Protein AF-A0A3S1N3N9-F1 (afdb_monomer)

Solvent-accessible surface area (backbone atoms only — not comparable to full-atom values): 3999 Å² total; per-residue (Å²): 93,66,72,60,44,54,58,48,51,72,45,91,39,45,80,95,80,45,83,51,87,55,82,70,88,51,49,49,68,51,67,89,62,96,67,59,68,67,62,55,50,51,56,29,49,56,47,40,72,67,39,83,83,52,76,55,78,53,82,56,82,127

Mean predicted aligned error: 9.16 Å

Sequence (62 aa):
GERIKARVRDVYFAPKGTEDVLAVQVGGVIFEHELAFEDMFRSAEERLSAAQDRLEFSHLSS

Foldseek 3Di:
DVVVQVVQQPDFDQVVHHTDGDGDQDEAEDEPDDDDPVVRVVVRVVRSVVDPPDHDYDYDDD

Radius of gyration: 15.15 Å; Cα contacts (8 Å, |Δi|>4): 65; chains: 1; bounding box: 26×19×47 Å

Structure (mmCIF, N/CA/C/O backbone):
data_AF-A0A3S1N3N9-F1
#
_entry.id   AF-A0A3S1N3N9-F1
#
loop_
_atom_site.group_PDB
_atom_site.id
_atom_site.type_symbol
_atom_site.label_atom_id
_atom_site.label_alt_id
_atom_site.label_comp_id
_atom_site.label_asym_id
_atom_site.label_entity_id
_atom_site.label_seq_id
_atom_site.pdbx_PDB_ins_code
_atom_site.Cartn_x
_atom_site.Cartn_y
_atom_site.Cartn_z
_atom_site.occupancy
_atom_site.B_iso_or_equiv
_atom_site.auth_seq_id
_atom_site.auth_comp_id
_atom_site.auth_asym_id
_atom_site.auth_atom_id
_atom_site.pdbx_PDB_model_num
ATOM 1 N N . GLY A 1 1 ? -1.425 -8.903 -3.178 1.00 66.88 1 GLY A N 1
ATOM 2 C CA . GLY A 1 1 ? -2.184 -7.852 -2.476 1.00 66.88 1 GLY A CA 1
ATOM 3 C C . GLY A 1 1 ? -2.993 -8.412 -1.322 1.00 66.88 1 GLY A C 1
ATOM 4 O O . GLY A 1 1 ? -2.776 -7.984 -0.198 1.00 66.88 1 GLY A O 1
ATOM 5 N N . GLU A 1 2 ? -3.855 -9.402 -1.574 1.00 78.88 2 GLU A N 1
ATOM 6 C CA . GLU A 1 2 ? -4.832 -9.899 -0.584 1.00 78.88 2 GLU A CA 1
ATOM 7 C C . GLU A 1 2 ? -4.210 -10.360 0.740 1.00 78.88 2 GLU A C 1
ATOM 9 O O . GLU A 1 2 ? -4.681 -9.977 1.803 1.00 78.88 2 GLU A O 1
ATOM 14 N N . ARG A 1 3 ? -3.077 -11.079 0.707 1.00 86.31 3 ARG A N 1
ATOM 15 C CA . ARG A 1 3 ? -2.371 -11.478 1.939 1.00 86.31 3 ARG A CA 1
ATOM 16 C C . ARG A 1 3 ? -1.938 -10.282 2.800 1.00 86.31 3 ARG A C 1
ATOM 18 O O . ARG A 1 3 ? -1.994 -10.376 4.017 1.00 86.31 3 ARG A O 1
ATOM 25 N N . ILE A 1 4 ? -1.489 -9.184 2.186 1.00 82.50 4 ILE A N 1
ATOM 26 C CA . ILE A 1 4 ? -1.050 -7.976 2.907 1.00 82.50 4 ILE A CA 1
ATOM 27 C C . ILE A 1 4 ? -2.269 -7.273 3.503 1.00 82.50 4 ILE A C 1
ATOM 29 O O . ILE A 1 4 ? -2.276 -6.982 4.693 1.00 82.50 4 ILE A O 1
ATOM 33 N N . LYS A 1 5 ? -3.323 -7.083 2.698 1.00 83.12 5 LYS A N 1
ATOM 34 C CA . LYS A 1 5 ? -4.584 -6.478 3.143 1.00 83.12 5 LYS A CA 1
ATOM 35 C C . LYS A 1 5 ? -5.203 -7.243 4.320 1.00 83.12 5 LYS A C 1
ATOM 37 O O . LYS A 1 5 ? -5.543 -6.628 5.324 1.00 83.12 5 LYS A O 1
ATOM 42 N N . ALA A 1 6 ? -5.276 -8.574 4.231 1.00 82.81 6 ALA A N 1
ATOM 43 C CA . ALA A 1 6 ? -5.793 -9.426 5.302 1.00 82.81 6 ALA A CA 1
ATOM 44 C C . ALA A 1 6 ? -4.961 -9.295 6.586 1.00 82.81 6 ALA A C 1
ATOM 46 O O . ALA A 1 6 ? -5.505 -9.041 7.652 1.00 82.81 6 ALA A O 1
ATOM 47 N N . ARG A 1 7 ? -3.628 -9.369 6.475 1.00 85.88 7 ARG A N 1
ATOM 48 C CA . ARG A 1 7 ? -2.749 -9.251 7.645 1.00 85.88 7 ARG A CA 1
ATOM 49 C C . ARG A 1 7 ? -2.798 -7.883 8.312 1.00 85.88 7 ARG A C 1
ATOM 51 O O . ARG A 1 7 ? -2.627 -7.841 9.519 1.00 85.88 7 ARG A O 1
ATOM 58 N N . VAL A 1 8 ? -3.011 -6.800 7.565 1.00 82.62 8 VAL A N 1
ATOM 59 C CA . VAL A 1 8 ? -3.183 -5.460 8.151 1.00 82.62 8 VAL A CA 1
ATOM 60 C C . VAL A 1 8 ? -4.521 -5.341 8.877 1.00 82.62 8 VAL A C 1
ATOM 62 O O . VAL A 1 8 ? -4.565 -4.777 9.965 1.00 82.62 8 VAL A O 1
ATOM 65 N N . ARG A 1 9 ? -5.590 -5.915 8.317 1.00 80.56 9 ARG A N 1
ATOM 66 C CA . ARG A 1 9 ? -6.923 -5.900 8.930 1.00 80.56 9 ARG A CA 1
ATOM 67 C C . ARG A 1 9 ? -6.978 -6.641 10.270 1.00 80.56 9 ARG A C 1
ATOM 69 O O . ARG A 1 9 ? -7.737 -6.241 11.141 1.00 80.56 9 ARG A O 1
ATOM 76 N N . ASP A 1 10 ? -6.184 -7.698 10.429 1.00 84.19 10 ASP A N 1
ATOM 77 C CA . ASP A 1 10 ? -6.160 -8.515 11.651 1.00 84.19 10 ASP A CA 1
ATOM 78 C C . ASP A 1 10 ? -5.351 -7.873 12.801 1.00 84.19 10 ASP A C 1
ATOM 80 O O . ASP A 1 10 ? -5.250 -8.446 13.889 1.00 84.19 10 ASP A O 1
ATOM 84 N N . VAL A 1 11 ? -4.733 -6.705 12.582 1.00 83.75 11 VAL A N 1
ATOM 85 C CA . VAL A 1 11 ? -3.959 -6.002 13.613 1.00 83.75 11 VAL A CA 1
ATOM 86 C C . VAL A 1 11 ? -4.895 -5.208 14.515 1.00 83.75 11 VAL A C 1
ATOM 88 O O . VAL A 1 11 ? -5.595 -4.310 14.056 1.00 83.75 11 VAL A O 1
ATOM 91 N N . TYR A 1 12 ? -4.834 -5.484 15.821 1.00 80.56 12 TYR A N 1
ATOM 92 C CA . TYR A 1 12 ? -5.485 -4.645 16.823 1.00 80.56 12 TYR A CA 1
ATOM 93 C C . TYR A 1 12 ? -4.924 -3.221 16.762 1.00 80.56 12 TYR A C 1
ATOM 95 O O . TYR A 1 12 ? -3.731 -2.995 16.996 1.00 80.56 12 TYR A O 1
ATOM 103 N N . PHE A 1 13 ? -5.792 -2.261 16.464 1.00 83.69 13 PHE A N 1
ATOM 104 C CA . PHE A 1 13 ? -5.441 -0.859 16.321 1.00 83.69 13 PHE A CA 1
ATOM 105 C C . PHE A 1 13 ? -6.434 -0.016 17.111 1.00 83.69 13 PHE A C 1
ATOM 107 O O . PHE A 1 13 ? -7.628 -0.030 16.842 1.00 83.69 13 PHE A O 1
ATOM 114 N N . ALA A 1 14 ? -5.939 0.698 18.121 1.00 85.94 14 ALA A N 1
ATOM 115 C CA . ALA A 1 14 ? -6.777 1.528 18.977 1.00 85.94 14 ALA A CA 1
ATOM 116 C C . ALA A 1 14 ? -6.129 2.892 19.261 1.00 85.94 14 ALA A C 1
ATOM 118 O O . ALA A 1 14 ? -5.716 3.169 20.398 1.00 85.94 14 ALA A O 1
ATOM 119 N N . PRO A 1 15 ? -5.968 3.759 18.244 1.00 78.12 15 PRO A N 1
ATOM 120 C CA . PRO A 1 15 ? -5.448 5.097 18.467 1.00 78.12 15 PRO A CA 1
ATOM 121 C C . PRO A 1 15 ? -6.411 5.839 19.401 1.00 78.12 15 PRO A C 1
ATOM 123 O O 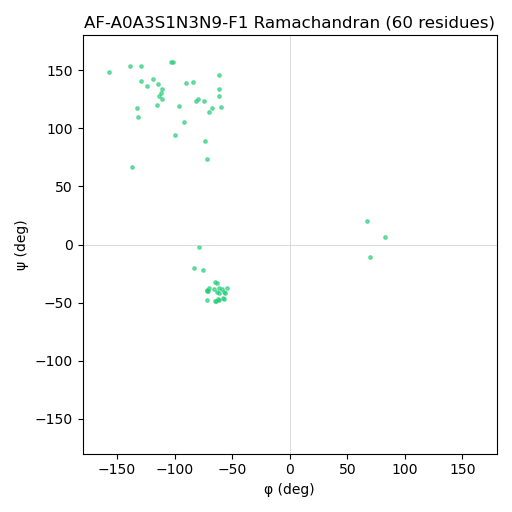. PRO A 1 15 ? -7.612 5.901 19.165 1.00 78.12 15 PRO A O 1
ATOM 126 N N . LYS A 1 16 ? -5.883 6.411 20.490 1.00 85.62 16 LYS A N 1
ATOM 127 C CA . LYS A 1 16 ? -6.678 7.086 21.539 1.00 85.62 16 LYS A CA 1
ATOM 128 C C . LYS A 1 16 ? -7.593 6.149 22.350 1.00 85.62 16 LYS A C 1
ATOM 130 O O . LYS A 1 16 ? -8.517 6.622 23.005 1.00 85.62 16 LYS A O 1
ATOM 135 N N . GLY A 1 17 ? -7.319 4.842 22.350 1.00 85.25 17 GLY A N 1
ATOM 136 C CA . GLY A 1 17 ? -7.982 3.871 23.229 1.00 85.25 17 GLY A CA 1
ATOM 137 C C . GLY A 1 17 ? -9.341 3.360 22.743 1.00 85.25 17 GLY A C 1
ATOM 138 O O . GLY A 1 17 ? -9.991 2.628 23.480 1.00 85.25 17 GLY A O 1
ATOM 139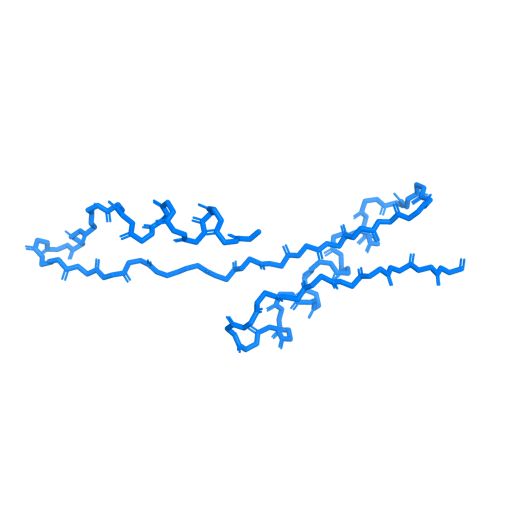 N N . THR A 1 18 ? -9.765 3.719 21.528 1.00 83.88 18 THR A N 1
ATOM 140 C CA . THR A 1 18 ? -10.951 3.148 20.863 1.00 83.88 18 THR A CA 1
ATOM 141 C C . THR A 1 18 ? -10.494 2.306 19.683 1.00 83.88 18 THR A C 1
ATOM 143 O O . THR A 1 18 ? -9.636 2.767 18.938 1.00 83.88 18 THR A O 1
ATOM 146 N N . GLU A 1 19 ? -11.038 1.097 19.535 1.00 80.75 19 GLU A N 1
ATOM 147 C CA . GLU A 1 19 ? -10.728 0.213 18.407 1.00 80.75 19 GLU A CA 1
ATOM 148 C C . GLU A 1 19 ? -11.140 0.857 17.077 1.00 80.75 19 GLU A C 1
ATOM 150 O O . GLU A 1 19 ? -12.239 1.403 16.952 1.00 80.75 19 GLU A O 1
ATOM 155 N N . ASP A 1 20 ? -10.241 0.796 16.099 1.00 80.56 20 ASP A N 1
ATOM 156 C CA . ASP A 1 20 ? -10.413 1.331 14.755 1.00 80.56 20 ASP A CA 1
ATOM 157 C C . ASP A 1 20 ? -9.846 0.339 13.725 1.00 80.56 20 ASP A C 1
ATOM 159 O O . ASP A 1 20 ? -8.958 -0.464 14.025 1.00 80.56 20 ASP A O 1
ATOM 163 N N . VAL A 1 21 ? -10.363 0.372 12.500 1.00 77.69 21 VAL A N 1
ATOM 164 C CA . VAL A 1 21 ? -9.992 -0.578 11.446 1.00 77.69 21 VAL A CA 1
ATOM 165 C C . VAL A 1 21 ? -8.920 0.032 10.552 1.00 77.69 21 VAL A C 1
ATOM 167 O O . VAL A 1 21 ? -9.152 1.020 9.859 1.00 77.69 21 VAL A O 1
ATOM 170 N N . LEU A 1 22 ? -7.751 -0.610 10.491 1.00 81.44 22 LEU A N 1
ATOM 171 C CA . LEU A 1 22 ? -6.731 -0.275 9.499 1.00 81.44 22 LEU A CA 1
ATOM 172 C C . LEU A 1 22 ? -7.065 -0.908 8.145 1.00 81.44 22 LEU A C 1
ATOM 174 O O . LEU A 1 22 ? -7.194 -2.127 8.019 1.00 81.44 22 LEU A O 1
ATOM 178 N N . ALA A 1 23 ? -7.131 -0.074 7.109 1.00 80.06 23 ALA A N 1
ATOM 179 C CA . ALA A 1 23 ? -7.214 -0.501 5.719 1.00 80.06 23 ALA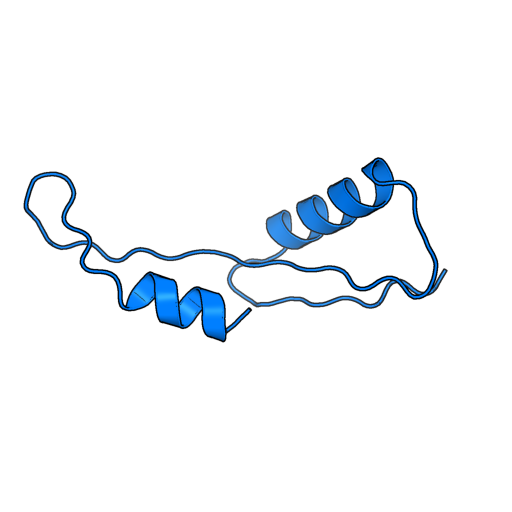 A CA 1
ATOM 180 C C . ALA A 1 23 ? -6.003 0.019 4.938 1.00 80.06 23 ALA A C 1
ATOM 182 O O . ALA A 1 23 ? -5.539 1.136 5.156 1.00 80.06 23 ALA A O 1
ATOM 183 N N . VAL A 1 24 ? -5.491 -0.797 4.014 1.00 79.19 24 VAL A N 1
ATOM 184 C CA . VAL A 1 24 ? -4.401 -0.412 3.108 1.00 79.19 24 VAL A CA 1
ATOM 185 C C . VAL A 1 24 ? -4.770 -0.721 1.667 1.00 79.19 24 VAL A C 1
ATOM 187 O O . VAL A 1 24 ? -5.334 -1.775 1.352 1.00 79.19 24 VAL A O 1
ATOM 190 N N . GLN A 1 25 ? -4.392 0.184 0.773 1.00 77.81 25 GLN A N 1
ATOM 191 C CA . GLN A 1 25 ? -4.392 -0.063 -0.661 1.00 77.81 25 GLN A CA 1
ATOM 192 C C . GLN A 1 25 ? -3.026 -0.624 -1.063 1.00 77.81 25 GLN A C 1
ATOM 194 O O . GLN A 1 25 ? -1.990 -0.227 -0.536 1.00 77.81 25 GLN A O 1
ATOM 199 N N . VAL A 1 26 ? -3.031 -1.615 -1.953 1.00 77.19 26 VAL A N 1
ATOM 200 C CA . VAL A 1 26 ? -1.812 -2.296 -2.405 1.00 77.19 26 VAL A CA 1
ATOM 201 C C . VAL A 1 26 ? -1.855 -2.355 -3.924 1.00 77.19 26 VAL A C 1
ATOM 203 O O . VAL A 1 26 ? -2.666 -3.093 -4.478 1.00 77.19 26 VAL A O 1
ATOM 2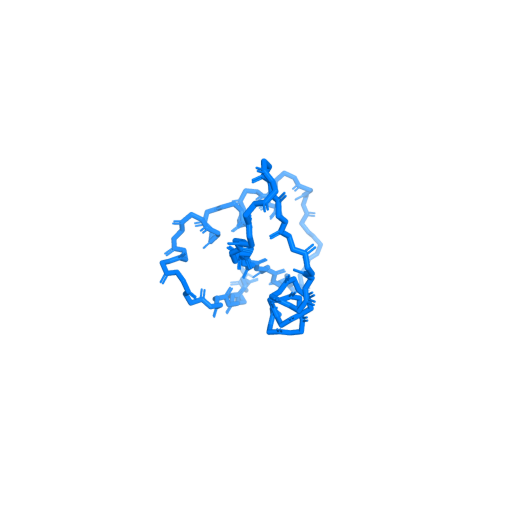06 N N . GLY A 1 27 ? -0.985 -1.592 -4.577 1.00 74.50 27 GLY A N 1
ATOM 207 C CA . GLY A 1 27 ? -0.705 -1.685 -6.009 1.00 74.50 27 GLY A CA 1
ATOM 208 C C . GLY A 1 27 ? 0.602 -2.437 -6.255 1.00 74.50 27 GLY A C 1
ATOM 209 O O . GLY A 1 27 ? 1.452 -2.525 -5.366 1.00 74.50 27 GLY A O 1
ATOM 210 N N . GLY A 1 28 ? 0.765 -3.008 -7.445 1.00 72.00 28 GLY A N 1
ATOM 211 C CA . GLY A 1 28 ? 2.019 -3.635 -7.852 1.00 72.00 28 GLY A CA 1
ATOM 212 C C . GLY A 1 28 ? 2.141 -3.705 -9.367 1.00 72.00 28 GLY A C 1
ATOM 213 O O . GLY A 1 28 ? 1.140 -3.849 -10.067 1.00 72.00 28 GLY A O 1
ATOM 214 N N . VAL A 1 29 ? 3.372 -3.619 -9.861 1.00 72.38 29 VAL A N 1
ATOM 215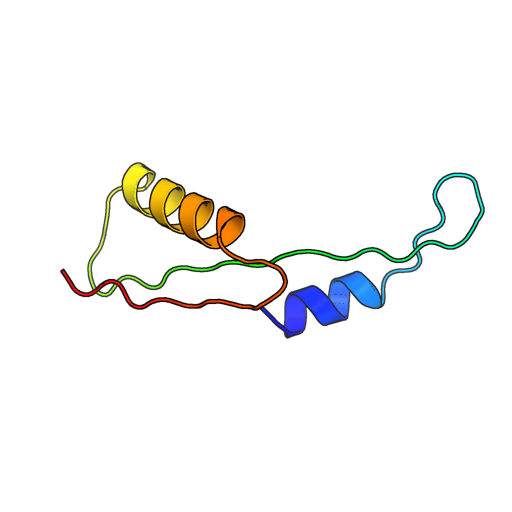 C CA . VAL A 1 29 ? 3.685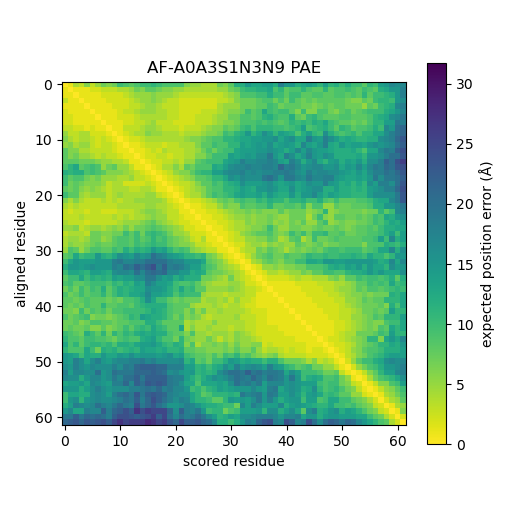 -3.670 -11.292 1.00 72.38 29 VAL A CA 1
ATOM 216 C C . VAL A 1 29 ? 4.679 -4.797 -11.534 1.00 72.38 29 VAL A C 1
ATOM 218 O O . VAL A 1 29 ? 5.603 -4.992 -10.743 1.00 72.38 29 VAL A O 1
ATOM 221 N N . ILE A 1 30 ? 4.445 -5.570 -12.593 1.00 76.88 30 ILE A N 1
ATOM 222 C CA . ILE A 1 30 ? 5.334 -6.643 -13.039 1.00 76.88 30 ILE A CA 1
ATOM 223 C C . ILE A 1 30 ? 5.941 -6.202 -14.367 1.00 76.88 30 ILE A C 1
ATOM 225 O O . ILE A 1 30 ? 5.213 -5.790 -15.273 1.00 76.88 30 ILE A O 1
ATOM 229 N N . PHE A 1 31 ? 7.263 -6.308 -14.468 1.00 72.56 31 PHE A N 1
ATOM 230 C CA . PHE A 1 31 ? 8.023 -5.960 -15.662 1.00 72.56 31 PHE A CA 1
ATOM 231 C C . PHE A 1 31 ? 8.658 -7.216 -16.252 1.00 72.56 31 PHE A C 1
ATOM 233 O O . PHE A 1 31 ? 9.178 -8.057 -15.519 1.00 72.56 31 PHE A O 1
ATOM 240 N N . GLU A 1 32 ? 8.610 -7.340 -17.576 1.00 74.81 32 GLU A N 1
ATOM 241 C CA . GLU A 1 32 ? 9.256 -8.443 -18.303 1.00 74.81 32 GLU A CA 1
ATOM 242 C C . GLU A 1 32 ? 10.747 -8.175 -18.560 1.00 74.81 32 GLU A C 1
ATOM 244 O O . GLU A 1 32 ? 11.516 -9.107 -18.779 1.00 74.81 32 GLU A O 1
ATOM 249 N N . HIS A 1 33 ? 11.153 -6.905 -18.492 1.00 76.62 33 HIS A N 1
ATOM 250 C CA . HIS A 1 33 ? 12.512 -6.429 -18.735 1.00 76.62 33 HIS A CA 1
ATOM 251 C C . HIS A 1 33 ? 12.960 -5.535 -17.573 1.00 76.62 33 HIS A C 1
ATOM 253 O O . HIS A 1 33 ? 12.131 -4.927 -16.893 1.00 76.62 33 HIS A O 1
ATOM 259 N N . GLU A 1 34 ? 14.271 -5.455 -17.338 1.00 77.38 34 GLU A N 1
ATOM 260 C CA . GLU A 1 34 ? 14.830 -4.581 -16.306 1.00 77.38 34 GLU A CA 1
ATOM 261 C C . GLU A 1 34 ? 14.612 -3.111 -16.696 1.00 77.38 34 GLU A C 1
ATOM 263 O O . GLU A 1 34 ? 15.097 -2.650 -17.729 1.00 77.38 34 GLU A O 1
ATOM 268 N N . LEU A 1 35 ? 13.847 -2.387 -15.878 1.00 78.00 35 LEU A N 1
ATOM 269 C CA . LEU A 1 35 ? 13.628 -0.949 -16.015 1.00 78.00 35 LEU A CA 1
ATOM 270 C C . LEU A 1 35 ? 14.457 -0.184 -14.988 1.00 78.00 35 LEU A C 1
ATOM 272 O O . LEU A 1 35 ? 14.788 -0.701 -13.918 1.00 78.00 35 LEU A O 1
ATOM 276 N N . ALA A 1 36 ? 14.735 1.087 -15.279 1.00 85.81 36 ALA A N 1
ATOM 277 C CA . ALA A 1 36 ? 15.289 1.988 -14.282 1.00 85.81 36 ALA A CA 1
ATOM 278 C C . ALA A 1 36 ? 14.310 2.148 -13.105 1.00 85.81 36 ALA A C 1
ATOM 280 O O . ALA A 1 36 ? 13.089 2.161 -13.276 1.00 85.81 36 ALA A O 1
ATOM 281 N N . PHE A 1 37 ? 14.848 2.298 -11.891 1.00 81.56 37 PHE A N 1
ATOM 282 C CA . PHE A 1 37 ? 14.045 2.410 -10.668 1.00 81.56 37 PHE A CA 1
ATOM 283 C C . PHE A 1 37 ? 12.994 3.525 -10.731 1.00 81.56 37 PHE A C 1
ATOM 285 O O . PHE A 1 37 ? 11.881 3.340 -10.245 1.00 81.56 37 PHE A O 1
ATOM 292 N N . GLU A 1 38 ? 13.329 4.659 -11.347 1.00 86.12 38 GLU 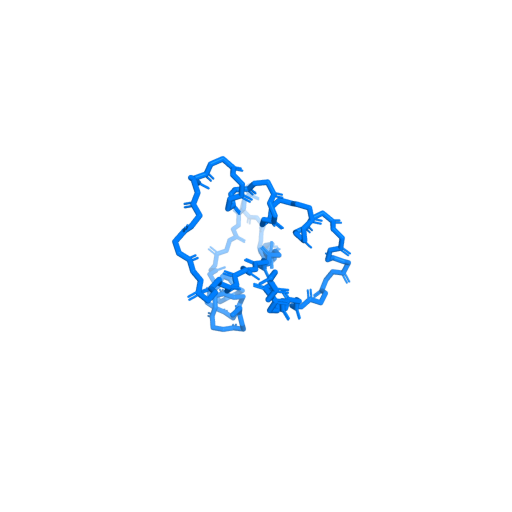A N 1
ATOM 293 C CA . GLU A 1 38 ? 12.416 5.796 -11.471 1.00 86.12 38 GLU A CA 1
ATOM 294 C C . GLU A 1 38 ? 11.153 5.441 -12.271 1.00 86.12 38 GLU A C 1
ATOM 296 O O . GLU A 1 38 ? 10.042 5.763 -11.847 1.00 86.12 38 GLU A O 1
ATOM 301 N N . ASP A 1 39 ? 11.308 4.697 -13.367 1.00 83.06 39 ASP A N 1
ATOM 302 C CA . ASP A 1 39 ? 10.192 4.252 -14.204 1.00 83.06 39 ASP A CA 1
ATOM 303 C C . ASP A 1 39 ? 9.346 3.190 -13.489 1.00 83.06 39 ASP A C 1
ATOM 305 O O . ASP A 1 39 ? 8.111 3.205 -13.563 1.00 83.06 39 ASP A O 1
ATOM 309 N N . MET A 1 40 ? 10.003 2.302 -12.729 1.00 84.19 40 MET A N 1
ATOM 310 C CA . MET A 1 40 ? 9.317 1.311 -11.896 1.00 84.19 40 MET A CA 1
ATOM 311 C C . MET A 1 40 ? 8.460 1.975 -10.816 1.00 84.19 40 MET A C 1
ATOM 313 O O . MET A 1 40 ? 7.299 1.604 -10.621 1.00 84.19 40 MET A O 1
ATOM 317 N N . PHE A 1 41 ? 9.030 2.960 -10.120 1.00 83.44 41 PHE A N 1
ATOM 318 C CA . PHE A 1 41 ? 8.371 3.669 -9.031 1.00 83.44 41 PHE A CA 1
ATOM 319 C C . PHE A 1 41 ? 7.167 4.467 -9.534 1.00 83.44 41 PHE A C 1
ATOM 321 O O . PHE A 1 41 ? 6.069 4.319 -8.996 1.00 83.44 41 PHE A O 1
ATOM 328 N N . ARG A 1 42 ? 7.349 5.236 -10.613 1.00 86.25 42 ARG A N 1
ATOM 329 C CA . ARG A 1 42 ? 6.282 6.039 -11.224 1.00 86.25 42 ARG A CA 1
ATOM 330 C C . ARG A 1 42 ? 5.095 5.178 -11.651 1.00 86.25 42 ARG A C 1
ATOM 332 O O . ARG A 1 42 ? 3.956 5.477 -11.306 1.00 86.25 42 ARG A O 1
ATOM 339 N N . SER A 1 43 ? 5.367 4.051 -12.310 1.00 81.50 43 SER A N 1
ATOM 340 C CA . SER A 1 43 ? 4.322 3.118 -12.748 1.00 81.50 43 SER A CA 1
ATOM 341 C C . SER A 1 43 ? 3.519 2.545 -11.572 1.00 81.50 43 SER A C 1
ATOM 343 O O . SER A 1 43 ? 2.309 2.343 -11.676 1.00 81.50 43 SER A O 1
ATOM 345 N N . ALA A 1 44 ? 4.176 2.266 -10.442 1.00 80.56 44 ALA A N 1
ATOM 346 C CA . ALA A 1 44 ? 3.510 1.754 -9.246 1.00 80.56 44 ALA A CA 1
ATOM 347 C C . ALA A 1 44 ? 2.654 2.823 -8.550 1.00 80.56 44 ALA A C 1
ATOM 349 O O . ALA A 1 44 ? 1.549 2.517 -8.096 1.00 80.56 44 ALA A O 1
ATOM 350 N N . GLU A 1 45 ? 3.138 4.064 -8.498 1.00 82.62 45 GLU A N 1
ATOM 351 C CA . GLU A 1 45 ? 2.421 5.209 -7.932 1.00 82.62 45 GLU A CA 1
ATOM 352 C C . GLU A 1 45 ? 1.148 5.529 -8.724 1.00 82.62 45 GLU A C 1
ATOM 354 O O . GLU A 1 45 ? 0.067 5.622 -8.138 1.00 82.62 45 GLU A O 1
ATOM 359 N N . GLU A 1 46 ? 1.243 5.614 -10.053 1.00 82.75 46 GLU A N 1
ATOM 360 C CA . GLU A 1 46 ? 0.094 5.876 -10.930 1.00 82.75 46 GLU A CA 1
ATOM 361 C C . GLU A 1 46 ? -1.011 4.827 -10.741 1.00 82.75 46 GLU A C 1
ATOM 363 O O . GLU A 1 46 ? -2.197 5.155 -10.663 1.00 82.75 46 GLU A O 1
ATOM 368 N N . ARG A 1 47 ? -0.628 3.554 -10.595 1.00 74.69 47 ARG A N 1
ATOM 369 C CA . ARG A 1 47 ? -1.570 2.447 -10.376 1.00 74.69 47 ARG A CA 1
ATOM 370 C C . ARG A 1 47 ? -2.190 2.465 -8.990 1.00 74.69 47 ARG A C 1
ATOM 372 O O . ARG A 1 47 ? -3.381 2.198 -8.864 1.00 74.69 47 ARG A O 1
ATOM 379 N N . LEU A 1 48 ? -1.409 2.784 -7.960 1.00 75.88 48 LEU A N 1
ATOM 380 C CA . LEU A 1 48 ? -1.938 2.957 -6.611 1.00 75.88 48 LEU A CA 1
ATOM 381 C C . LEU A 1 48 ? -2.934 4.124 -6.560 1.00 75.88 48 LEU A C 1
ATOM 383 O O . LEU A 1 48 ? -3.985 3.987 -5.945 1.00 75.88 48 LEU A O 1
ATOM 387 N N . SER A 1 49 ? -2.637 5.229 -7.247 1.00 77.44 49 SER A N 1
ATOM 388 C CA . SER A 1 49 ? -3.523 6.394 -7.338 1.00 77.44 49 SER A CA 1
ATOM 389 C C . SER A 1 49 ? -4.826 6.082 -8.087 1.00 77.44 49 SER A C 1
ATOM 391 O O . SER A 1 49 ? -5.899 6.529 -7.683 1.00 77.44 49 SER A O 1
ATOM 393 N N . ALA A 1 50 ? -4.755 5.267 -9.144 1.00 72.44 50 ALA A N 1
ATOM 394 C CA . ALA A 1 50 ? -5.925 4.830 -9.905 1.00 72.44 50 ALA A CA 1
ATOM 395 C C . ALA A 1 50 ? -6.771 3.761 -9.182 1.00 72.44 50 ALA A C 1
ATOM 397 O O . ALA A 1 50 ? -7.957 3.601 -9.486 1.00 72.44 50 ALA A O 1
ATOM 398 N N . ALA A 1 51 ? -6.191 3.030 -8.227 1.00 65.56 51 ALA A N 1
ATOM 399 C CA . ALA A 1 51 ? -6.860 1.957 -7.506 1.00 65.56 51 ALA A CA 1
ATOM 400 C C . ALA A 1 51 ? -7.884 2.500 -6.490 1.00 65.56 51 ALA A C 1
ATOM 402 O O . ALA A 1 51 ? -7.601 2.668 -5.306 1.00 65.56 51 ALA A O 1
ATOM 403 N N . GLN A 1 52 ? -9.125 2.701 -6.938 1.00 60.50 52 GLN A N 1
ATOM 404 C CA . GLN A 1 52 ? -10.293 2.901 -6.071 1.00 60.50 52 GLN A CA 1
ATOM 405 C C . GLN A 1 52 ? -10.675 1.566 -5.395 1.00 60.50 52 GLN A C 1
ATOM 407 O O . GLN A 1 52 ? -11.615 0.887 -5.801 1.00 60.5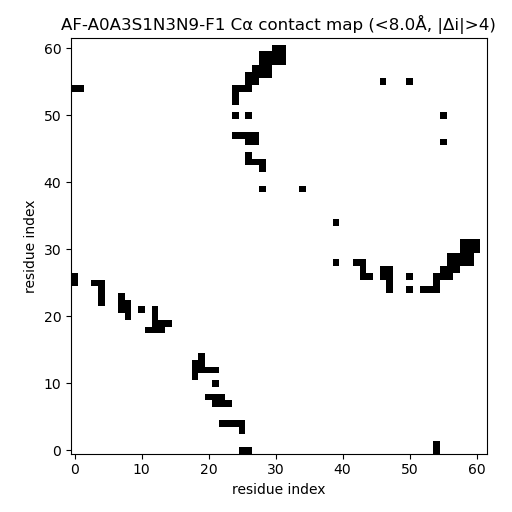0 52 GLN A O 1
ATOM 412 N N . ASP A 1 53 ? -9.883 1.139 -4.409 1.00 58.75 53 ASP A N 1
ATOM 413 C CA . ASP A 1 53 ? -10.062 -0.054 -3.555 1.00 58.75 53 ASP A CA 1
ATOM 414 C C . ASP A 1 53 ? -9.878 -1.448 -4.187 1.00 58.75 53 ASP A C 1
ATOM 416 O O . ASP A 1 53 ? -9.723 -2.444 -3.464 1.00 58.75 53 ASP A O 1
ATOM 420 N N . ARG A 1 54 ? -9.771 -1.559 -5.512 1.00 53.66 54 ARG A N 1
ATOM 421 C CA . ARG A 1 54 ? -9.426 -2.821 -6.192 1.00 53.66 54 ARG A CA 1
ATOM 422 C C . ARG A 1 54 ? -7.915 -3.061 -6.238 1.00 53.66 54 ARG A C 1
ATOM 424 O O . ARG A 1 54 ? -7.133 -2.148 -6.458 1.00 53.66 54 ARG A O 1
ATOM 431 N N . LEU A 1 55 ? -7.488 -4.310 -6.020 1.00 56.22 55 LEU A N 1
ATOM 432 C CA . LEU A 1 55 ? -6.122 -4.718 -6.365 1.00 56.22 55 LEU A CA 1
ATOM 433 C C . LEU A 1 55 ? -5.999 -4.749 -7.889 1.00 56.22 55 LEU A C 1
ATOM 435 O O . LEU A 1 55 ? -6.619 -5.604 -8.519 1.00 56.22 55 LEU A O 1
ATOM 439 N N . GLU A 1 56 ? -5.185 -3.868 -8.461 1.00 56.44 56 GLU A N 1
ATOM 440 C CA . GLU A 1 56 ? -4.853 -3.912 -9.883 1.00 56.44 56 GLU A CA 1
ATOM 441 C C . GLU A 1 56 ? -3.388 -4.305 -10.076 1.00 56.44 56 GLU A C 1
ATOM 443 O O . GLU A 1 56 ? -2.479 -3.689 -9.519 1.00 56.44 56 GLU A O 1
ATOM 448 N N . PHE A 1 57 ? -3.177 -5.360 -10.863 1.00 54.44 57 PHE A N 1
ATOM 449 C CA . PHE A 1 57 ? -1.871 -5.764 -11.369 1.00 54.44 57 PHE A CA 1
ATOM 450 C C . PHE A 1 57 ? -1.908 -5.617 -12.885 1.00 54.44 57 PHE A C 1
ATOM 452 O O . PHE A 1 57 ? -2.732 -6.248 -13.545 1.00 54.44 57 PHE A O 1
ATOM 459 N N . SER A 1 58 ? -1.033 -4.783 -13.435 1.00 56.19 58 SER A N 1
ATOM 460 C CA . SER A 1 58 ? -0.889 -4.608 -14.879 1.00 56.19 58 SER A CA 1
ATOM 461 C C . SER A 1 58 ? 0.470 -5.120 -15.332 1.00 56.19 58 SER A C 1
ATOM 463 O O . SER A 1 58 ? 1.495 -4.710 -14.785 1.00 56.19 58 SER A O 1
ATOM 465 N N . HIS A 1 59 ? 0.463 -5.991 -16.340 1.00 50.91 59 HIS A N 1
ATOM 466 C CA . HIS A 1 59 ? 1.659 -6.339 -17.098 1.00 50.91 59 HIS A CA 1
ATOM 467 C C . HIS A 1 59 ? 2.005 -5.178 -18.031 1.00 50.91 59 HIS A C 1
ATOM 469 O O . HIS A 1 59 ? 1.168 -4.766 -18.835 1.00 50.91 59 HIS A O 1
ATOM 475 N N . LEU A 1 60 ? 3.222 -4.649 -17.912 1.00 53.59 60 LEU A N 1
ATOM 476 C CA . LEU A 1 60 ? 3.785 -3.716 -18.884 1.00 53.59 60 LEU A CA 1
ATOM 477 C C . LEU A 1 60 ? 4.727 -4.498 -19.804 1.00 53.59 60 LEU A C 1
ATOM 479 O O . LEU A 1 60 ? 5.892 -4.717 -19.477 1.00 53.59 60 LEU A O 1
ATOM 483 N N . SER A 1 61 ? 4.188 -4.943 -20.937 1.00 47.62 61 SER A N 1
ATOM 484 C CA . SER A 1 61 ? 4.958 -5.376 -22.103 1.00 47.62 61 SER A CA 1
ATOM 485 C C . SER A 1 61 ? 5.130 -4.153 -23.006 1.00 47.62 61 SER A C 1
ATOM 487 O O . SER A 1 61 ? 4.150 -3.696 -23.603 1.00 47.62 61 SER A O 1
ATOM 489 N N . SER A 1 62 ? 6.333 -3.582 -23.035 1.00 49.41 62 SER A N 1
ATOM 490 C CA . SER A 1 62 ? 6.729 -2.620 -24.070 1.00 49.41 62 SER A CA 1
ATOM 491 C C . SER A 1 62 ? 7.439 -3.334 -25.207 1.00 49.41 62 SER A C 1
ATOM 493 O O . SER A 1 62 ? 8.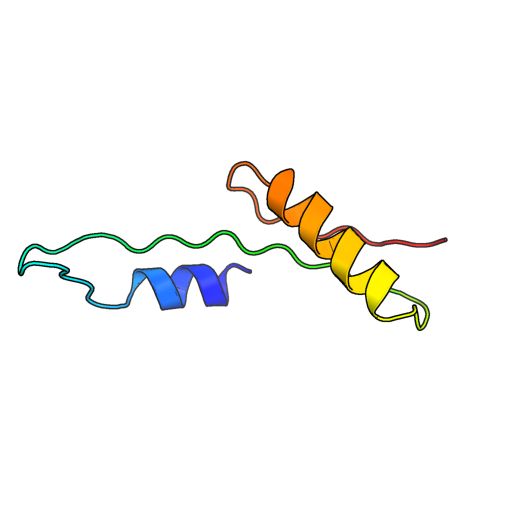064 -4.382 -24.941 1.00 49.41 62 SER A O 1
#

Secondary structure (DSSP, 8-state):
-HHHHHHHHTS---GGGS---------EEEESSPPPHHHHHHHHHHHHHH-SSS--EEEE--

Nearest PDB structures (foldseek):
  6k1x-assembly1_A  TM=3.522E-01  e=3.190E+00  Rhodothermus marinus DSM 4252

pLDDT: mean 75.35, std 10.83, range [47.62, 86.31]